Protein AF-A0A920VQ96-F1 (afdb_monomer_lite)

Secondary structure (DSSP, 8-state):
---HHHHHHHHHHHHHHHH-HHHHHHHHHHHH-SSSTTS--TTT-HHHHHS-HHHHHHHHHHHHHHHHHHHHHHHHHHHHHHHH--

Foldseek 3Di:
DQDPVNVVVLVVVVVCCVVPVPVVVVVVCVVVDPDDPVVDDPVPDCVCVVCPSVNVSVVCCVVVVVVVVVVVVVVVVVVVVVVVVD

Structure (mmCIF, N/CA/C/O backbone):
data_AF-A0A920VQ96-F1
#
_entry.id   AF-A0A920VQ96-F1
#
loop_
_atom_site.group_PDB
_atom_site.id
_atom_site.type_symbol
_atom_site.label_atom_id
_atom_site.label_alt_id
_atom_site.label_comp_id
_atom_site.label_asym_id
_atom_site.label_entity_id
_atom_site.label_seq_id
_atom_site.pdbx_PDB_ins_code
_atom_site.Cartn_x
_atom_site.Cartn_y
_atom_site.Cartn_z
_atom_site.occupancy
_atom_site.B_iso_or_equiv
_atom_site.auth_seq_id
_atom_site.auth_comp_id
_atom_site.auth_asym_id
_atom_site.auth_atom_id
_atom_site.pdbx_PDB_model_num
ATOM 1 N N . MET A 1 1 ? -17.054 8.047 13.183 1.00 50.62 1 MET A N 1
ATOM 2 C CA . MET A 1 1 ? -17.609 6.676 13.094 1.00 50.62 1 MET A CA 1
ATOM 3 C C . MET A 1 1 ? -17.188 6.134 11.733 1.00 50.62 1 MET A C 1
ATOM 5 O O . MET A 1 1 ? -17.569 6.744 10.748 1.00 50.62 1 MET A O 1
ATOM 9 N N . VAL A 1 2 ? -16.332 5.107 11.655 1.00 62.81 2 VAL A N 1
ATOM 10 C CA . VAL A 1 2 ? -15.924 4.529 10.353 1.00 62.81 2 VAL A CA 1
ATOM 11 C C . VAL A 1 2 ? -17.144 3.875 9.712 1.00 62.81 2 VAL A C 1
ATOM 13 O O . VAL A 1 2 ? -17.810 3.068 10.375 1.00 62.81 2 VAL A O 1
ATOM 16 N N . SER A 1 3 ? -17.461 4.232 8.466 1.00 75.81 3 SER A N 1
ATOM 17 C CA . SER A 1 3 ? -18.614 3.666 7.770 1.00 75.81 3 SER A CA 1
ATOM 18 C C . SER A 1 3 ? -18.397 2.173 7.534 1.00 75.81 3 SER A C 1
ATOM 20 O O . SER A 1 3 ? -17.271 1.702 7.371 1.00 75.81 3 SER A O 1
ATOM 22 N N . THR A 1 4 ? -19.476 1.391 7.514 1.00 72.12 4 THR A N 1
ATOM 23 C CA . THR A 1 4 ? -19.414 -0.044 7.194 1.00 72.12 4 THR A CA 1
ATOM 24 C C . THR A 1 4 ? -18.766 -0.278 5.826 1.00 72.12 4 THR A C 1
ATOM 26 O O . THR A 1 4 ? -18.004 -1.227 5.673 1.00 72.12 4 THR A O 1
ATOM 29 N N . ARG A 1 5 ? -18.981 0.640 4.873 1.00 76.44 5 ARG A N 1
ATOM 30 C CA . ARG A 1 5 ? -18.338 0.638 3.552 1.00 76.44 5 ARG A CA 1
ATOM 31 C C . ARG A 1 5 ? -16.814 0.702 3.642 1.00 76.44 5 ARG A C 1
ATOM 33 O O . ARG A 1 5 ? -16.129 -0.073 2.985 1.00 76.44 5 ARG A O 1
ATOM 40 N N . ASP A 1 6 ? -16.298 1.582 4.491 1.00 74.56 6 ASP A N 1
ATOM 41 C CA . ASP A 1 6 ? -14.859 1.813 4.613 1.00 74.56 6 ASP A CA 1
ATOM 42 C C . ASP A 1 6 ? -14.168 0.569 5.198 1.00 74.56 6 ASP A C 1
ATOM 44 O O . ASP A 1 6 ? -13.088 0.190 4.760 1.00 74.56 6 ASP A O 1
ATOM 48 N N . ARG A 1 7 ? -14.834 -0.147 6.118 1.00 77.25 7 ARG A N 1
ATOM 49 C CA . ARG A 1 7 ? -14.315 -1.408 6.684 1.00 77.25 7 ARG A CA 1
ATOM 50 C C . ARG A 1 7 ? -14.135 -2.498 5.628 1.00 77.25 7 ARG A C 1
ATOM 52 O O . ARG A 1 7 ? -13.111 -3.174 5.624 1.00 77.25 7 ARG A O 1
ATOM 59 N N . TYR A 1 8 ? -15.113 -2.673 4.739 1.00 81.00 8 TYR A N 1
ATOM 60 C CA . TYR A 1 8 ? -15.007 -3.663 3.663 1.00 81.00 8 TYR A CA 1
ATOM 61 C C . TYR A 1 8 ? -13.936 -3.289 2.647 1.00 81.00 8 TYR A C 1
ATOM 63 O O . TYR A 1 8 ? -13.209 -4.167 2.195 1.00 81.00 8 TYR A O 1
ATOM 71 N N . PHE A 1 9 ? -13.805 -1.998 2.340 1.00 81.94 9 PHE A N 1
ATOM 72 C CA . PHE A 1 9 ? -12.777 -1.505 1.433 1.00 81.94 9 PHE A CA 1
ATOM 73 C C . PHE A 1 9 ? -11.365 -1.839 1.937 1.00 81.94 9 PHE A C 1
ATOM 75 O O . PHE A 1 9 ? -10.593 -2.463 1.213 1.00 81.94 9 PHE A O 1
ATOM 82 N N . PHE A 1 10 ? -11.047 -1.505 3.194 1.00 81.88 10 PHE A N 1
ATOM 83 C CA . PHE A 1 10 ? -9.725 -1.790 3.763 1.00 81.88 10 PHE A CA 1
ATOM 84 C C . PHE A 1 10 ? -9.441 -3.290 3.875 1.00 81.88 10 PHE A C 1
ATOM 86 O O . PHE A 1 10 ? -8.336 -3.725 3.559 1.00 81.88 10 PHE A O 1
ATOM 93 N N . ASN A 1 11 ? -10.437 -4.086 4.278 1.00 83.12 11 ASN A N 1
ATOM 94 C CA . ASN A 1 11 ? -10.276 -5.534 4.393 1.00 83.12 11 ASN A CA 1
ATOM 95 C C . ASN A 1 11 ? -10.039 -6.186 3.028 1.00 83.12 11 ASN A C 1
ATOM 97 O O . ASN A 1 11 ? -9.135 -7.004 2.897 1.00 83.12 11 ASN A O 1
ATOM 101 N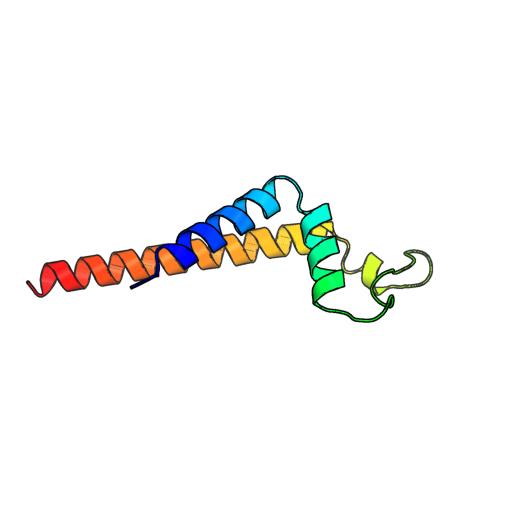 N . LEU A 1 12 ? -10.820 -5.812 2.011 1.00 87.69 12 LEU A N 1
ATOM 102 C CA . LEU A 1 12 ? -10.658 -6.339 0.659 1.00 87.69 12 LEU A CA 1
ATOM 103 C C . LEU A 1 12 ? -9.284 -5.971 0.095 1.00 87.69 12 LEU A C 1
ATOM 105 O O . LEU A 1 12 ? -8.566 -6.843 -0.382 1.00 87.69 12 LEU A O 1
ATOM 109 N N . PHE A 1 13 ? -8.897 -4.699 0.203 1.00 86.25 13 PHE A N 1
ATOM 110 C CA . PHE A 1 13 ? -7.613 -4.227 -0.304 1.00 86.25 13 PHE A CA 1
ATOM 111 C C . PHE A 1 13 ? -6.4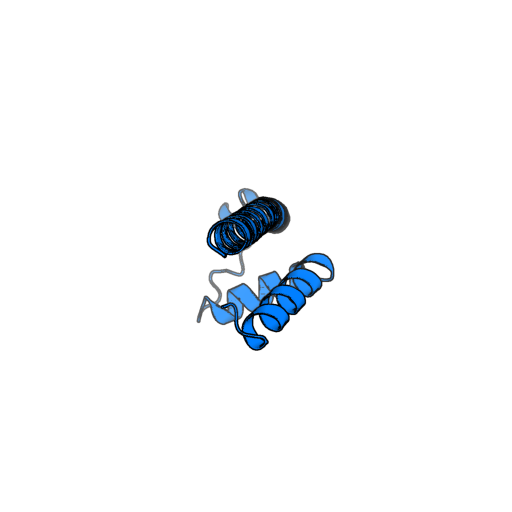31 -4.902 0.406 1.00 86.25 13 PHE A C 1
ATOM 113 O O . PHE A 1 13 ? -5.500 -5.365 -0.248 1.00 86.25 13 PHE A O 1
ATOM 120 N N . GLY A 1 14 ? -6.494 -5.025 1.736 1.00 86.94 14 GLY A N 1
ATOM 121 C CA . GLY A 1 14 ? -5.464 -5.697 2.528 1.00 86.94 14 GLY A CA 1
ATOM 122 C C . GLY A 1 14 ? -5.335 -7.188 2.208 1.00 86.94 14 GLY A C 1
ATOM 123 O O . GLY A 1 14 ? -4.221 -7.682 2.066 1.00 86.94 14 GLY A O 1
ATOM 124 N N . ILE A 1 15 ? -6.454 -7.902 2.040 1.00 90.00 15 ILE A N 1
ATOM 125 C CA . ILE A 1 15 ? -6.444 -9.327 1.674 1.00 90.00 15 ILE A CA 1
ATOM 126 C C . ILE A 1 15 ? -5.825 -9.518 0.289 1.00 90.00 15 ILE A C 1
ATOM 128 O O . ILE A 1 15 ? -4.919 -10.336 0.130 1.00 90.00 15 ILE A O 1
ATOM 132 N N . THR A 1 16 ? -6.264 -8.744 -0.703 1.00 90.44 16 THR A N 1
ATOM 133 C CA . THR A 1 16 ? -5.720 -8.849 -2.059 1.00 90.44 16 THR A CA 1
ATOM 134 C C . THR A 1 16 ? -4.227 -8.512 -2.080 1.00 90.44 1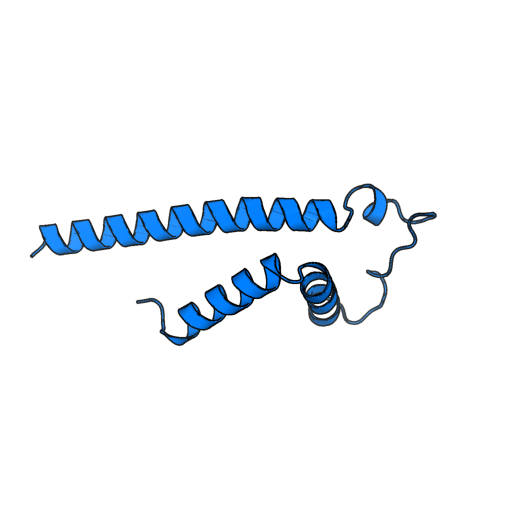6 THR A C 1
ATOM 136 O O . THR A 1 16 ? -3.475 -9.182 -2.779 1.00 90.44 16 THR A O 1
ATOM 139 N N . ALA A 1 17 ? -3.765 -7.552 -1.265 1.00 90.19 17 ALA A N 1
ATOM 140 C CA . ALA A 1 17 ? -2.345 -7.193 -1.175 1.00 90.19 17 ALA A CA 1
ATOM 141 C C . ALA A 1 17 ? -1.467 -8.341 -0.666 1.00 90.19 17 ALA A C 1
ATOM 143 O O . ALA A 1 17 ? -0.297 -8.409 -1.029 1.00 90.19 17 ALA A O 1
ATOM 144 N N . VAL A 1 18 ? -2.017 -9.247 0.145 1.00 89.62 18 VAL A N 1
ATOM 145 C CA . VAL A 1 18 ? -1.298 -10.426 0.650 1.00 89.62 18 VAL A CA 1
ATOM 146 C C . VAL A 1 18 ? -1.363 -11.597 -0.333 1.00 89.62 18 VAL A C 1
ATOM 148 O O . VAL A 1 18 ? -0.389 -12.334 -0.454 1.00 89.62 18 VAL A O 1
ATOM 151 N N . ILE A 1 19 ? -2.490 -11.779 -1.029 1.00 93.81 19 ILE A N 1
ATOM 152 C CA . ILE A 1 19 ? -2.694 -12.903 -1.957 1.00 93.81 19 ILE A CA 1
ATOM 153 C C . ILE A 1 19 ? -1.970 -12.671 -3.286 1.00 93.81 19 ILE A C 1
ATOM 155 O O . ILE A 1 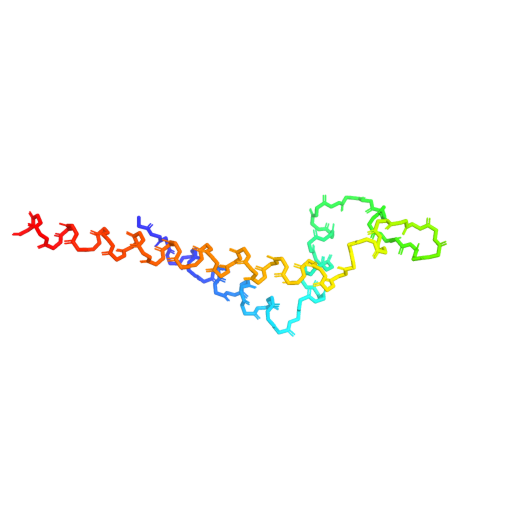19 ? -1.276 -13.562 -3.767 1.00 93.81 19 ILE A O 1
ATOM 159 N N . ASP A 1 20 ? -2.142 -11.491 -3.881 1.00 95.25 20 ASP A N 1
ATOM 160 C CA . ASP A 1 20 ? -1.597 -11.161 -5.196 1.00 95.25 20 ASP A CA 1
ATOM 161 C C . ASP A 1 20 ? -1.196 -9.684 -5.264 1.00 95.25 20 ASP A C 1
ATOM 163 O O . ASP A 1 20 ? -1.841 -8.827 -5.881 1.00 95.25 20 ASP A O 1
ATOM 167 N N . PHE A 1 21 ? -0.084 -9.384 -4.592 1.00 95.44 21 PHE A N 1
ATOM 168 C CA . PHE A 1 21 ? 0.510 -8.056 -4.647 1.00 95.44 21 PHE A CA 1
ATOM 169 C C . PHE A 1 21 ? 0.906 -7.659 -6.071 1.00 95.44 21 PHE A C 1
ATOM 171 O O . PHE A 1 21 ? 0.836 -6.482 -6.404 1.00 95.44 21 PHE A O 1
ATOM 178 N N . GLY A 1 22 ? 1.318 -8.613 -6.914 1.00 95.69 22 GLY A N 1
ATOM 179 C CA . GLY A 1 22 ? 1.738 -8.331 -8.286 1.00 95.69 22 GLY A CA 1
ATOM 180 C C . GLY A 1 22 ? 0.598 -7.751 -9.110 1.00 95.69 22 GLY A C 1
ATOM 181 O O . GLY A 1 22 ? 0.744 -6.671 -9.680 1.00 95.69 22 GLY A O 1
ATOM 182 N N . TRP A 1 23 ? -0.562 -8.408 -9.093 1.00 95.31 23 TRP A N 1
ATOM 183 C CA . TRP A 1 23 ? -1.750 -7.900 -9.770 1.00 95.31 23 TRP A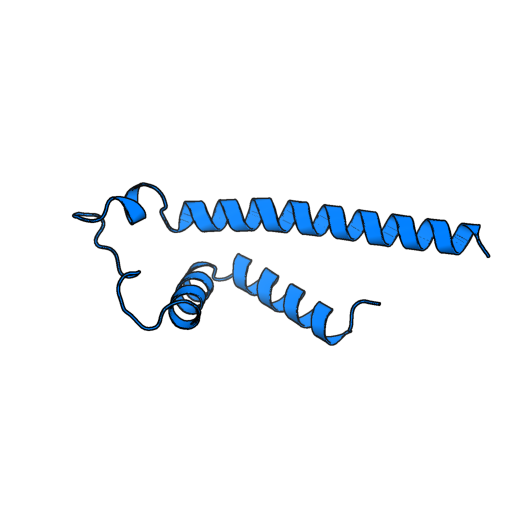 CA 1
ATOM 184 C C . TRP A 1 23 ? -2.164 -6.524 -9.241 1.00 95.31 23 TRP A C 1
ATOM 186 O O . TRP A 1 23 ? -2.380 -5.605 -10.033 1.00 95.31 23 TRP A O 1
ATOM 196 N N . LEU A 1 24 ? -2.219 -6.345 -7.916 1.00 95.31 24 LEU A N 1
ATOM 197 C CA . LEU A 1 24 ? -2.560 -5.050 -7.317 1.00 95.31 24 LEU A CA 1
ATOM 198 C C . LEU A 1 24 ? -1.573 -3.949 -7.695 1.00 95.31 24 LEU A C 1
ATOM 200 O O . LEU A 1 24 ? -1.986 -2.829 -7.989 1.00 95.31 24 LEU A O 1
ATOM 204 N N . PHE A 1 25 ? -0.280 -4.265 -7.703 1.00 95.06 25 PHE A N 1
ATOM 205 C CA . PHE A 1 25 ? 0.771 -3.343 -8.100 1.00 95.06 25 PHE A CA 1
ATOM 206 C C . PHE A 1 25 ? 0.598 -2.936 -9.564 1.00 95.06 25 PHE A C 1
ATOM 208 O O . PHE A 1 25 ? 0.660 -1.752 -9.878 1.00 95.06 25 PHE A O 1
ATOM 215 N N . THR A 1 26 ? 0.276 -3.866 -10.463 1.00 95.31 26 THR A N 1
ATOM 216 C CA . THR A 1 26 ? -0.038 -3.541 -11.862 1.00 95.31 26 THR A CA 1
ATOM 217 C C . THR A 1 26 ? -1.296 -2.676 -11.991 1.00 95.31 26 THR A C 1
ATOM 219 O O . THR A 1 26 ? -1.269 -1.669 -12.698 1.00 95.31 26 THR A O 1
ATOM 222 N N . GLN A 1 27 ? -2.383 -3.002 -11.284 1.00 95.25 27 GLN A N 1
ATOM 223 C CA . GLN A 1 27 ? -3.600 -2.178 -11.307 1.00 95.25 27 GLN A CA 1
ATOM 224 C C . GLN A 1 27 ? -3.345 -0.763 -10.786 1.00 95.25 27 GLN A C 1
ATOM 226 O O . GLN A 1 27 ? -3.864 0.200 -11.343 1.00 95.25 27 GLN A O 1
ATOM 231 N N . PHE A 1 28 ? -2.506 -0.617 -9.759 1.00 94.12 28 PHE A N 1
ATOM 232 C CA . PHE A 1 28 ? -2.088 0.690 -9.268 1.00 94.12 28 PHE A CA 1
ATOM 233 C C . PHE A 1 28 ? -1.435 1.539 -10.371 1.00 94.12 28 PHE A C 1
ATOM 235 O O . PHE A 1 28 ? -1.752 2.724 -10.475 1.00 94.12 28 PHE A O 1
ATOM 242 N N . HIS A 1 29 ? -0.588 0.953 -11.224 1.00 95.12 29 HIS A N 1
ATOM 243 C CA . HIS A 1 29 ? 0.032 1.685 -12.334 1.00 95.12 29 HIS A CA 1
ATOM 244 C C . HIS A 1 29 ? -0.988 2.106 -13.390 1.00 95.12 29 HIS A C 1
ATOM 246 O O . HIS A 1 29 ? -0.989 3.268 -13.786 1.00 95.12 29 HIS A O 1
ATOM 252 N N . PHE A 1 30 ? -1.904 1.213 -13.775 1.00 95.31 30 PHE A N 1
ATOM 253 C CA . PHE A 1 30 ? -2.978 1.555 -14.712 1.00 95.31 30 PHE A CA 1
ATOM 254 C C . PHE A 1 30 ? -3.903 2.660 -14.190 1.00 95.31 30 PHE A C 1
ATOM 256 O O . PHE A 1 30 ? -4.399 3.468 -14.969 1.00 95.31 30 PHE A O 1
ATOM 263 N N . LEU A 1 31 ? -4.142 2.711 -12.877 1.00 95.50 31 LEU A N 1
ATOM 264 C CA . LEU A 1 31 ? -4.958 3.760 -12.263 1.00 95.50 31 LEU A CA 1
ATOM 265 C C . LEU A 1 31 ? -4.201 5.085 -12.101 1.00 95.50 31 LEU A C 1
ATOM 267 O O . LEU A 1 31 ? -4.824 6.145 -12.126 1.00 95.50 31 LEU A O 1
ATOM 271 N N . SER A 1 32 ? -2.882 5.035 -11.904 1.00 95.31 32 SER A N 1
ATOM 272 C CA . SER A 1 32 ? -2.067 6.218 -11.593 1.00 95.31 32 SER A CA 1
ATOM 273 C C . SER A 1 32 ? -1.493 6.904 -12.829 1.00 95.31 32 SER A C 1
ATOM 275 O O . SER A 1 32 ? -1.217 8.103 -12.789 1.00 95.31 32 SER A O 1
ATOM 277 N N . PHE A 1 33 ? -1.306 6.164 -13.923 1.00 94.94 33 PHE A N 1
ATOM 278 C CA . PHE A 1 33 ? -0.654 6.650 -15.133 1.00 94.94 33 PHE A CA 1
ATOM 279 C C . PHE A 1 33 ? -1.522 6.414 -16.370 1.00 94.94 33 PHE A C 1
ATOM 281 O O . PHE A 1 33 ? -2.111 5.356 -16.551 1.00 94.94 33 PHE A O 1
ATOM 288 N N . THR A 1 34 ? -1.546 7.400 -17.265 1.00 95.88 34 THR A N 1
ATOM 289 C CA . THR A 1 34 ? -2.193 7.314 -18.587 1.00 95.88 34 THR A CA 1
ATOM 290 C C . THR A 1 34 ? -1.208 6.963 -19.709 1.00 95.88 34 THR A C 1
ATOM 292 O O . THR A 1 34 ? -1.552 7.053 -20.884 1.00 95.88 34 THR A O 1
ATOM 295 N N . ASN A 1 35 ? 0.033 6.621 -19.357 1.00 94.62 35 ASN A N 1
ATOM 296 C CA . ASN A 1 35 ? 1.135 6.326 -20.271 1.00 94.62 35 ASN A CA 1
ATOM 297 C C . ASN A 1 35 ? 1.911 5.083 -19.804 1.00 94.62 35 ASN A C 1
ATOM 299 O O . ASN A 1 35 ? 1.710 4.617 -18.683 1.00 94.62 35 ASN A O 1
ATOM 303 N N . ASP A 1 36 ? 2.841 4.612 -20.636 1.00 93.88 36 ASP A N 1
ATOM 304 C CA . ASP A 1 36 ? 3.591 3.368 -20.413 1.00 93.88 36 ASP A CA 1
ATOM 305 C C . ASP A 1 36 ? 4.967 3.575 -19.750 1.00 93.88 36 ASP A C 1
ATOM 307 O O . ASP A 1 36 ? 5.770 2.648 -19.693 1.00 93.88 36 ASP A O 1
ATOM 311 N N . LEU A 1 37 ? 5.275 4.765 -19.211 1.00 92.44 37 LEU A N 1
ATOM 312 C CA . LEU A 1 37 ? 6.592 5.059 -18.609 1.00 92.44 37 LEU A CA 1
ATOM 313 C C . LEU A 1 37 ? 6.905 4.218 -17.361 1.00 92.44 37 LEU A C 1
ATOM 315 O O . LEU A 1 37 ? 8.043 4.187 -16.905 1.00 92.44 37 LEU A O 1
ATOM 319 N N . TRP A 1 38 ? 5.906 3.548 -16.792 1.00 92.62 38 TRP A N 1
ATOM 320 C CA . TRP A 1 38 ? 6.084 2.619 -15.681 1.00 92.62 38 TRP A CA 1
ATOM 321 C C . TRP A 1 38 ? 6.551 1.220 -16.125 1.00 92.62 38 TRP A C 1
ATOM 323 O O . TRP A 1 38 ? 6.984 0.429 -15.286 1.00 92.62 38 TRP A O 1
ATOM 333 N N . MET A 1 39 ? 6.494 0.904 -17.424 1.00 93.12 39 MET A N 1
ATOM 334 C CA . MET A 1 39 ? 6.985 -0.354 -17.995 1.00 93.12 39 MET A CA 1
ATOM 335 C C . MET A 1 39 ? 8.489 -0.262 -18.276 1.00 93.12 39 MET A C 1
ATOM 337 O O . MET A 1 39 ? 8.926 -0.056 -19.406 1.00 93.12 39 MET A O 1
ATOM 341 N N . LEU A 1 40 ? 9.277 -0.394 -17.214 1.00 93.56 40 LEU A N 1
ATOM 342 C CA . LEU A 1 40 ? 10.722 -0.167 -17.232 1.00 93.56 40 LEU A CA 1
ATOM 343 C C . LEU A 1 40 ? 11.510 -1.412 -17.668 1.00 93.56 40 LEU A C 1
ATOM 345 O O . LEU A 1 40 ? 11.201 -2.534 -17.258 1.00 93.56 40 LEU A O 1
ATOM 349 N N . ASP A 1 41 ? 12.578 -1.205 -18.437 1.00 92.88 41 ASP A N 1
ATOM 350 C CA . ASP A 1 41 ? 13.547 -2.235 -18.813 1.00 92.88 41 ASP A CA 1
ATOM 351 C C . ASP A 1 41 ? 14.706 -2.260 -17.798 1.00 92.88 41 ASP A C 1
ATOM 353 O O . ASP A 1 41 ? 15.497 -1.314 -17.747 1.00 92.88 41 ASP A O 1
ATOM 357 N N . PRO A 1 42 ? 14.907 -3.350 -17.032 1.00 90.31 42 PRO A N 1
ATOM 358 C CA . PRO A 1 42 ? 15.992 -3.450 -16.051 1.00 90.31 42 PRO A CA 1
ATOM 359 C C . PRO A 1 42 ? 17.404 -3.378 -16.654 1.00 90.31 42 PRO A C 1
ATOM 361 O O . PRO A 1 42 ? 18.378 -3.306 -15.910 1.00 90.31 42 PRO A O 1
ATOM 364 N N . ARG A 1 43 ? 17.554 -3.408 -17.985 1.00 93.50 43 ARG A N 1
ATOM 365 C CA . ARG A 1 43 ? 18.842 -3.224 -18.675 1.00 93.50 43 ARG A CA 1
ATOM 366 C C . ARG A 1 43 ? 19.198 -1.758 -18.914 1.00 93.50 43 ARG A C 1
ATOM 368 O O . ARG A 1 43 ? 20.354 -1.470 -19.216 1.00 93.50 43 ARG A O 1
ATOM 375 N N . LYS A 1 44 ? 18.218 -0.857 -18.847 1.00 92.56 44 LYS A N 1
ATOM 376 C CA . LYS A 1 44 ? 18.369 0.563 -19.204 1.00 92.56 44 LYS A CA 1
ATOM 377 C C . LYS A 1 44 ? 17.922 1.491 -18.084 1.00 92.56 44 LYS A C 1
ATOM 379 O O . LYS A 1 44 ? 18.541 2.529 -17.864 1.00 92.56 44 LYS A O 1
ATOM 384 N N . ASP A 1 45 ? 16.884 1.094 -17.362 1.00 93.75 45 ASP A N 1
ATOM 385 C CA . ASP A 1 45 ? 16.193 1.943 -16.413 1.00 93.75 45 ASP A CA 1
ATOM 386 C C . ASP A 1 45 ? 16.636 1.625 -14.986 1.00 93.75 45 ASP A C 1
ATOM 388 O O . ASP A 1 45 ? 16.298 0.596 -14.402 1.00 93.75 45 ASP A O 1
ATOM 392 N N . TYR A 1 46 ? 17.373 2.551 -14.376 1.00 92.75 46 TYR A N 1
ATOM 393 C CA . TYR A 1 46 ? 17.860 2.386 -13.004 1.00 92.75 46 TYR A CA 1
ATOM 394 C C . TYR A 1 46 ? 16.740 2.315 -11.959 1.00 92.75 46 TYR A C 1
ATOM 396 O O . TYR A 1 46 ? 16.934 1.741 -10.887 1.00 92.75 46 TYR A O 1
ATOM 404 N N . LEU A 1 47 ? 15.569 2.887 -12.252 1.00 92.81 47 LEU A N 1
ATOM 405 C CA . LEU A 1 47 ? 14.471 2.976 -11.292 1.00 92.81 47 LEU A CA 1
ATOM 406 C C . LEU A 1 47 ? 13.968 1.586 -10.865 1.00 92.81 47 LEU A C 1
ATOM 408 O O . LEU A 1 47 ? 13.795 1.359 -9.670 1.00 92.81 47 LEU A O 1
ATOM 412 N N . ILE A 1 48 ? 13.825 0.638 -11.799 1.00 92.62 48 ILE A N 1
ATOM 413 C CA . ILE A 1 48 ? 13.369 -0.728 -11.480 1.00 92.62 48 ILE A CA 1
ATOM 414 C C . ILE A 1 48 ? 14.446 -1.561 -10.767 1.00 92.62 48 ILE A C 1
ATOM 416 O O . ILE A 1 48 ? 14.126 -2.506 -10.049 1.00 92.62 48 ILE A O 1
ATOM 420 N N . ILE A 1 49 ? 15.721 -1.186 -10.919 1.00 93.44 49 ILE A N 1
ATOM 421 C CA . ILE A 1 49 ? 16.846 -1.814 -10.213 1.00 93.44 49 ILE A CA 1
ATOM 422 C C . ILE A 1 49 ? 16.871 -1.360 -8.748 1.00 93.44 49 ILE A C 1
ATOM 424 O O . ILE A 1 49 ? 17.036 -2.184 -7.852 1.00 93.44 49 ILE A O 1
ATOM 428 N N . MET A 1 50 ? 16.701 -0.056 -8.499 1.00 93.62 50 MET A N 1
ATOM 429 C CA . MET A 1 50 ? 16.707 0.508 -7.143 1.00 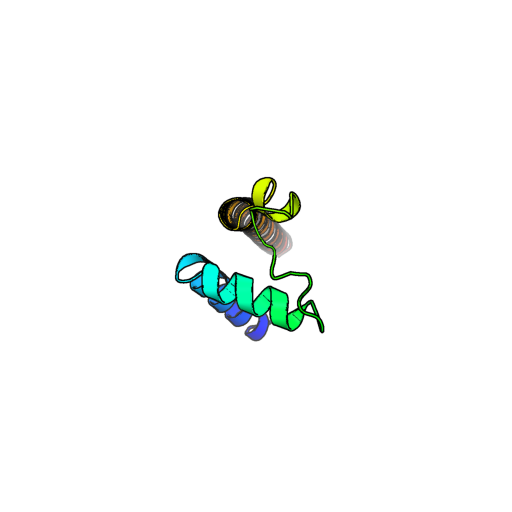93.62 50 MET A CA 1
ATOM 430 C C . MET A 1 50 ? 15.422 0.197 -6.372 1.00 93.62 50 MET A C 1
ATOM 432 O O . MET A 1 50 ? 15.474 -0.059 -5.171 1.00 93.62 50 MET A O 1
ATOM 436 N N . PHE A 1 51 ? 14.277 0.194 -7.057 1.00 94.56 51 PHE A N 1
ATOM 437 C CA . PHE A 1 51 ? 12.964 -0.040 -6.460 1.00 94.56 51 PHE A CA 1
ATOM 438 C C . PHE A 1 51 ? 12.248 -1.199 -7.162 1.00 94.56 51 PHE A C 1
ATOM 440 O O . PHE A 1 51 ? 11.268 -0.992 -7.881 1.00 94.56 51 PHE A O 1
ATOM 447 N N . PRO A 1 52 ? 12.724 -2.443 -6.971 1.00 94.19 52 PRO A N 1
ATOM 448 C CA . PRO A 1 52 ? 12.046 -3.609 -7.517 1.00 94.19 52 PRO A CA 1
ATOM 449 C C . PRO A 1 52 ? 10.673 -3.786 -6.856 1.00 94.19 52 PRO A C 1
ATOM 451 O O . PRO A 1 52 ? 10.443 -3.335 -5.736 1.00 94.19 52 PRO A O 1
ATOM 454 N N . GLN A 1 53 ? 9.766 -4.535 -7.485 1.00 93.81 53 GLN A N 1
ATOM 455 C CA . GLN A 1 53 ? 8.424 -4.805 -6.939 1.00 93.81 53 GLN A CA 1
ATOM 456 C C . GLN A 1 53 ? 8.446 -5.293 -5.476 1.00 93.81 53 GLN A C 1
ATOM 458 O O . GLN A 1 53 ? 7.598 -4.907 -4.671 1.00 93.81 53 GLN A O 1
ATOM 463 N N . ARG A 1 54 ? 9.447 -6.103 -5.106 1.00 94.62 54 ARG A N 1
ATOM 464 C CA . ARG A 1 54 ? 9.631 -6.587 -3.731 1.00 94.62 54 ARG A CA 1
ATOM 465 C C . ARG A 1 54 ? 9.835 -5.455 -2.719 1.00 94.62 54 ARG A C 1
ATOM 467 O O . ARG A 1 54 ? 9.295 -5.541 -1.622 1.00 94.62 54 ARG A O 1
ATOM 474 N N . PHE A 1 55 ? 10.555 -4.395 -3.088 1.00 95.94 55 PHE A N 1
ATOM 475 C CA . PHE A 1 55 ? 10.728 -3.220 -2.233 1.00 95.94 55 PHE A CA 1
ATOM 476 C C . PHE A 1 55 ? 9.371 -2.593 -1.895 1.00 95.94 55 PHE A C 1
ATOM 478 O O . PHE A 1 55 ? 9.074 -2.335 -0.731 1.00 95.94 55 PHE A O 1
ATOM 485 N N . PHE A 1 56 ? 8.510 -2.410 -2.899 1.00 95.25 56 PHE A N 1
ATOM 486 C CA . PHE A 1 56 ? 7.177 -1.844 -2.691 1.00 95.25 56 PHE A CA 1
ATOM 487 C C . PHE A 1 56 ? 6.271 -2.752 -1.862 1.00 95.25 56 PHE A C 1
ATOM 489 O O . PHE A 1 56 ? 5.477 -2.249 -1.066 1.00 95.25 56 PHE A O 1
ATOM 496 N N . PHE A 1 57 ? 6.400 -4.072 -2.002 1.00 95.00 57 PHE A N 1
ATOM 497 C CA . PHE A 1 57 ? 5.673 -5.018 -1.158 1.00 95.00 57 PHE A CA 1
ATOM 498 C C . PHE A 1 57 ? 6.071 -4.876 0.313 1.00 95.00 57 PHE A C 1
ATOM 500 O O . PHE A 1 57 ? 5.213 -4.677 1.173 1.00 95.00 57 PHE A O 1
ATOM 507 N N . GLU A 1 58 ? 7.373 -4.902 0.601 1.00 95.94 58 GLU A N 1
ATOM 508 C CA . GLU A 1 58 ? 7.895 -4.765 1.964 1.00 95.94 58 GLU A CA 1
ATOM 509 C C . GLU A 1 58 ? 7.532 -3.396 2.567 1.00 95.94 58 GLU A C 1
ATOM 511 O O . GLU A 1 58 ? 7.075 -3.326 3.710 1.00 95.94 58 GLU A O 1
ATOM 516 N N . ALA A 1 59 ? 7.616 -2.317 1.781 1.00 95.94 59 ALA A N 1
ATOM 517 C CA . ALA A 1 59 ? 7.177 -0.985 2.194 1.00 95.94 59 ALA A CA 1
ATOM 518 C C . ALA A 1 59 ? 5.668 -0.932 2.498 1.00 95.94 59 ALA A C 1
ATOM 520 O O . ALA A 1 59 ? 5.259 -0.349 3.505 1.00 95.94 59 ALA A O 1
ATOM 521 N N . THR A 1 60 ? 4.839 -1.575 1.668 1.00 94.06 60 THR A N 1
ATOM 522 C CA . THR A 1 60 ? 3.382 -1.654 1.868 1.00 94.06 60 THR A CA 1
ATOM 523 C C . THR A 1 60 ? 3.050 -2.387 3.161 1.00 94.06 60 THR A C 1
ATOM 525 O O . THR A 1 60 ? 2.248 -1.893 3.955 1.00 94.06 60 THR A O 1
ATOM 528 N N . LEU A 1 61 ? 3.694 -3.530 3.417 1.00 93.69 61 LEU A N 1
ATOM 529 C CA . LEU A 1 61 ? 3.508 -4.276 4.660 1.00 93.69 61 LEU A CA 1
ATOM 530 C C . LEU A 1 61 ? 3.935 -3.456 5.877 1.00 93.69 61 LEU A C 1
ATOM 532 O O . LEU A 1 61 ? 3.200 -3.398 6.864 1.00 93.69 61 LEU A O 1
ATOM 536 N N . PHE A 1 62 ? 5.089 -2.793 5.805 1.00 96.06 62 PHE A N 1
ATOM 537 C CA . PHE A 1 62 ? 5.609 -1.981 6.898 1.00 96.06 62 PHE A CA 1
ATOM 538 C C . PHE A 1 62 ? 4.665 -0.822 7.248 1.00 96.06 62 PHE A C 1
ATOM 540 O O . PHE A 1 62 ? 4.185 -0.718 8.381 1.00 96.06 62 PHE A O 1
ATOM 547 N N . ILE A 1 63 ? 4.332 0.015 6.263 1.00 95.44 63 ILE A N 1
ATOM 548 C CA . ILE A 1 63 ? 3.475 1.192 6.456 1.00 95.44 63 ILE A CA 1
ATOM 549 C C . ILE A 1 63 ? 2.049 0.768 6.823 1.00 95.44 63 ILE A C 1
ATOM 551 O O . ILE A 1 63 ? 1.448 1.338 7.739 1.00 95.44 63 ILE A O 1
ATOM 555 N N . GLY A 1 64 ? 1.507 -0.250 6.150 1.00 92.25 64 GLY A N 1
ATOM 556 C CA . GLY A 1 64 ? 0.164 -0.768 6.405 1.00 92.25 64 GLY A CA 1
ATOM 557 C C . GLY A 1 64 ? 0.014 -1.325 7.821 1.00 92.25 64 GLY A C 1
ATOM 558 O O . GLY A 1 64 ? -0.975 -1.035 8.501 1.00 92.25 64 GLY A O 1
ATOM 559 N N . THR A 1 65 ? 1.025 -2.046 8.311 1.00 93.19 65 THR A N 1
ATOM 560 C CA . THR A 1 65 ? 1.033 -2.594 9.676 1.00 93.19 65 THR A CA 1
ATOM 561 C C . THR A 1 65 ? 1.065 -1.481 10.718 1.00 93.19 65 THR A C 1
ATOM 563 O O . THR A 1 65 ? 0.216 -1.454 11.611 1.00 93.19 65 THR A O 1
ATOM 566 N N . LEU A 1 66 ? 1.987 -0.521 10.587 1.00 96.88 66 LEU A N 1
ATOM 567 C CA . LEU A 1 66 ? 2.090 0.604 11.524 1.00 96.88 66 LEU A CA 1
ATOM 568 C C . LEU A 1 66 ? 0.811 1.444 11.553 1.00 96.88 66 LEU A C 1
ATOM 570 O O . LEU A 1 66 ? 0.324 1.806 12.625 1.00 96.88 66 LEU A O 1
ATOM 574 N N . THR A 1 67 ? 0.227 1.698 10.383 1.00 93.25 67 THR A N 1
ATOM 575 C CA . THR A 1 67 ? -1.032 2.440 10.265 1.00 93.25 67 THR A CA 1
ATOM 576 C C . THR A 1 67 ? -2.177 1.699 10.958 1.00 93.25 67 THR A C 1
ATOM 578 O O . THR A 1 67 ? -2.943 2.310 11.704 1.00 93.25 67 THR A O 1
ATOM 581 N N . THR A 1 68 ? -2.266 0.378 10.776 1.00 90.62 68 THR A N 1
ATOM 582 C CA . THR A 1 68 ? -3.295 -0.464 11.409 1.00 90.62 68 THR A CA 1
ATOM 583 C C . THR A 1 68 ? -3.164 -0.470 12.932 1.00 90.62 68 THR A C 1
ATOM 585 O O . THR A 1 68 ? -4.164 -0.303 13.634 1.00 90.62 68 THR A O 1
ATOM 588 N N . ILE A 1 69 ? -1.939 -0.599 13.454 1.00 95.50 69 ILE A N 1
ATOM 589 C CA . ILE A 1 69 ? -1.661 -0.537 14.897 1.00 95.50 69 ILE A CA 1
ATOM 590 C C . ILE A 1 69 ? -2.073 0.825 15.460 1.00 95.50 69 ILE A C 1
ATOM 592 O O . ILE A 1 69 ? -2.821 0.887 16.436 1.00 95.50 69 ILE A O 1
ATOM 596 N N . ASN A 1 70 ? -1.638 1.919 14.829 1.00 95.06 70 ASN A N 1
ATOM 597 C CA . ASN A 1 70 ? -1.958 3.268 15.289 1.00 95.06 70 ASN A CA 1
ATOM 598 C C . ASN A 1 70 ? -3.475 3.516 15.305 1.00 95.06 70 ASN A C 1
ATOM 600 O O . ASN A 1 70 ? -4.031 4.014 16.285 1.00 95.06 70 ASN A O 1
ATOM 604 N N . PHE A 1 71 ? -4.174 3.091 14.252 1.00 91.00 71 PHE A N 1
ATOM 605 C CA . PHE A 1 71 ? -5.627 3.187 14.186 1.00 91.00 71 PHE A CA 1
ATOM 606 C C . PHE A 1 71 ? -6.315 2.389 15.308 1.00 91.00 71 PHE A C 1
ATOM 608 O O . PHE A 1 71 ? -7.223 2.904 15.966 1.00 91.00 71 PHE A O 1
ATOM 615 N N . ALA A 1 72 ? -5.867 1.159 15.578 1.00 91.75 72 ALA A N 1
ATOM 616 C CA . ALA A 1 72 ? -6.408 0.337 16.659 1.00 91.75 72 ALA A CA 1
ATOM 617 C C . ALA A 1 72 ? -6.215 0.993 18.038 1.00 91.75 72 ALA A C 1
ATOM 619 O O . ALA A 1 72 ? -7.154 1.019 18.840 1.00 91.75 72 ALA A O 1
ATOM 620 N N . LEU A 1 73 ? -5.038 1.578 18.290 1.00 96.12 73 LEU A N 1
ATOM 621 C CA . LEU A 1 73 ? -4.742 2.316 19.521 1.00 96.12 73 LEU A CA 1
ATOM 622 C C . LEU A 1 73 ? -5.657 3.534 19.691 1.00 96.12 73 LEU A C 1
ATOM 624 O O . LEU A 1 73 ? -6.242 3.712 20.759 1.00 96.12 73 LEU A O 1
ATOM 628 N N . LEU A 1 74 ? -5.857 4.331 18.637 1.00 94.06 74 LEU A N 1
ATOM 629 C CA . LEU A 1 74 ? -6.755 5.492 18.670 1.00 94.06 74 LEU A CA 1
ATOM 630 C C . LEU A 1 74 ? -8.208 5.097 18.965 1.00 94.06 74 LEU A C 1
ATOM 632 O O . LEU A 1 74 ? -8.892 5.745 19.766 1.00 94.06 74 LEU A O 1
ATOM 636 N N . VAL A 1 75 ? -8.685 4.007 18.356 1.00 91.69 75 VAL A N 1
ATOM 637 C CA . VAL A 1 75 ? -10.026 3.468 18.622 1.00 91.69 75 VAL A CA 1
ATOM 638 C C . VAL A 1 75 ? -10.140 2.975 20.064 1.00 91.69 75 VAL A C 1
ATOM 640 O O . VAL A 1 75 ? -11.144 3.258 20.723 1.00 91.69 75 VAL A O 1
ATOM 643 N N . ALA A 1 76 ? -9.135 2.260 20.573 1.00 93.31 76 ALA A N 1
ATOM 644 C CA . ALA A 1 76 ? -9.109 1.788 21.954 1.00 93.31 76 ALA A CA 1
ATOM 645 C C . ALA A 1 76 ? -9.118 2.956 22.952 1.00 93.31 76 ALA A C 1
ATOM 647 O O . ALA A 1 76 ? -9.948 2.968 23.863 1.00 93.31 76 ALA A O 1
ATOM 648 N N . ALA A 1 77 ? -8.277 3.969 22.733 1.00 94.44 77 ALA A N 1
ATOM 649 C CA . ALA A 1 77 ? -8.199 5.166 23.565 1.00 94.44 77 ALA A CA 1
ATOM 650 C C . ALA A 1 77 ? -9.533 5.927 23.593 1.00 94.44 77 ALA A C 1
ATOM 652 O O . ALA A 1 77 ? -10.043 6.260 24.661 1.00 94.44 77 ALA A O 1
ATOM 653 N N . THR A 1 78 ? -10.157 6.114 22.428 1.00 93.12 78 THR A N 1
ATOM 654 C CA . THR A 1 78 ? -11.457 6.793 22.321 1.00 93.12 78 THR A CA 1
ATOM 655 C C . THR A 1 78 ? -12.558 6.001 23.030 1.00 93.12 78 THR A C 1
ATOM 657 O O . THR A 1 78 ? -13.384 6.567 23.745 1.00 93.12 78 THR A O 1
ATOM 660 N N . ARG A 1 79 ? -12.575 4.670 22.881 1.00 91.19 79 ARG A N 1
ATOM 661 C CA . ARG A 1 79 ? -13.528 3.803 23.594 1.00 91.19 79 ARG A CA 1
ATOM 662 C C . ARG A 1 79 ? -13.327 3.856 25.105 1.00 91.19 79 ARG A C 1
ATOM 664 O O . ARG A 1 79 ? -14.316 3.868 25.832 1.00 91.19 79 ARG A O 1
ATOM 671 N N . PHE A 1 80 ? -12.082 3.888 25.572 1.00 93.62 80 PHE A N 1
ATOM 672 C CA . PHE A 1 80 ? -11.765 4.007 26.992 1.00 93.62 80 PHE A CA 1
ATOM 673 C C . PHE A 1 80 ? -12.213 5.360 27.561 1.00 93.62 80 PHE A C 1
ATOM 675 O O . PHE A 1 80 ? -12.919 5.386 28.567 1.00 93.62 80 PHE A O 1
ATOM 682 N N . ALA A 1 81 ? -11.902 6.467 26.882 1.00 92.31 81 ALA A N 1
ATOM 683 C CA . ALA A 1 81 ? -12.333 7.806 27.285 1.00 92.31 81 ALA A CA 1
ATOM 684 C C . ALA A 1 81 ? -13.867 7.919 27.362 1.00 92.31 81 ALA A C 1
ATOM 686 O O . ALA A 1 81 ? -14.408 8.367 28.369 1.00 92.31 81 ALA A O 1
ATOM 687 N N . ASN A 1 82 ? -14.583 7.404 26.358 1.00 90.81 82 ASN A N 1
ATOM 688 C CA . ASN A 1 82 ? -16.050 7.414 26.340 1.00 90.81 82 ASN A CA 1
ATOM 689 C C . ASN A 1 82 ? -16.688 6.544 27.435 1.00 90.81 82 ASN A C 1
ATOM 691 O O . ASN A 1 82 ? -17.821 6.802 27.829 1.00 90.81 82 ASN A O 1
ATOM 695 N N . ARG A 1 83 ? -15.990 5.505 27.915 1.00 87.19 83 ARG A N 1
ATOM 696 C CA . ARG A 1 83 ? -16.431 4.698 29.066 1.00 87.19 83 ARG A CA 1
ATOM 697 C C . ARG A 1 83 ? -16.188 5.394 30.404 1.00 87.19 83 ARG A C 1
ATOM 699 O O . ARG A 1 83 ? -16.901 5.094 31.343 1.00 87.19 83 ARG A O 1
ATOM 706 N N . LYS A 1 84 ? -15.176 6.262 30.488 1.00 79.06 84 LYS A N 1
ATOM 707 C CA . LYS A 1 84 ? -14.817 7.043 31.686 1.00 79.06 84 LYS A CA 1
ATOM 708 C C . LYS A 1 84 ? -15.676 8.299 31.871 1.00 79.06 84 LYS A C 1
ATOM 710 O O . LYS A 1 84 ? -15.779 8.780 32.991 1.00 79.06 84 LYS A O 1
ATOM 715 N N . LEU A 1 85 ? -16.201 8.855 30.777 1.00 74.19 85 LEU A N 1
ATOM 716 C CA . LEU A 1 85 ? -17.044 10.059 30.767 1.00 74.19 85 LEU A CA 1
ATOM 717 C C . LEU A 1 85 ? -18.547 9.763 30.932 1.00 74.19 85 LEU A C 1
ATOM 719 O O . LEU A 1 85 ? -19.331 10.697 31.077 1.00 74.19 85 LEU A O 1
ATOM 723 N N . LYS A 1 86 ? -18.942 8.487 30.880 1.00 55.75 86 LYS A N 1
ATOM 724 C CA . LYS A 1 86 ? -20.251 7.998 31.329 1.00 55.75 86 LYS A CA 1
ATOM 725 C C . LYS A 1 86 ? -20.137 7.503 32.760 1.00 55.75 86 LYS A C 1
ATOM 727 O O . LYS A 1 86 ? -21.145 7.643 33.479 1.00 55.75 86 LYS A O 1
#

pLDDT: mean 90.12, std 8.63, range [50.62, 96.88]

Sequence (86 aa):
MVSTRDRYFFNLFGITAVIDFGWLFTQFHFLSFTNDLWMLDPRKDYLIIMFPQRFFFEATLFIGTLTTINFALLVAATRFANRKLK

Radius of gyration: 18.22 Å; chains: 1; bounding box: 39×23×52 Å